Protein AF-A0A6G0VJ66-F1 (afdb_monomer)

Secondary structure (DSSP, 8-state):
---HHHHHHHHHHTTHHHH-HHHHHHHHHHHHHHHHHHHHIIIIIHHHHHHHHHHHHHS-HHHHHHHHHHHHHHHHHHHS-GGG--

Foldseek 3Di:
DPPPVNVVVVVVVVPCCPVPVPVVVVVCCVVCVVVCCVVCVVPVVVVVVVVVVVVVVVCPPVNVVVVVVVVVVVVVVVVDDCVVVD

Structure (mmCIF, N/CA/C/O backbone):
data_AF-A0A6G0VJ66-F1
#
_entry.id   AF-A0A6G0VJ66-F1
#
loop_
_atom_site.group_PDB
_atom_site.id
_atom_site.type_symbol
_atom_site.label_atom_id
_atom_site.label_alt_id
_atom_site.label_comp_id
_atom_site.label_asym_id
_atom_site.label_entity_id
_atom_site.label_seq_id
_atom_site.pdbx_PDB_ins_code
_atom_site.Cartn_x
_atom_site.Cartn_y
_atom_site.Cartn_z
_atom_site.occupancy
_atom_site.B_iso_or_equiv
_atom_site.auth_seq_id
_atom_site.auth_comp_id
_atom_site.auth_asym_id
_atom_site.auth_atom_id
_atom_site.pdbx_PDB_model_num
ATOM 1 N N . MET A 1 1 ? 27.232 5.874 -9.399 1.00 42.75 1 MET A N 1
ATOM 2 C CA . MET A 1 1 ? 25.832 6.308 -9.583 1.00 42.75 1 MET A CA 1
ATOM 3 C C . MET A 1 1 ? 25.426 5.928 -11.001 1.00 42.75 1 MET A C 1
ATOM 5 O O . MET A 1 1 ? 25.463 6.764 -11.888 1.00 42.75 1 MET A O 1
ATOM 9 N N . ALA A 1 2 ? 25.189 4.635 -11.245 1.00 43.66 2 ALA A N 1
ATOM 10 C CA . ALA A 1 2 ? 24.793 4.158 -12.568 1.00 43.66 2 ALA A CA 1
ATOM 11 C C . ALA A 1 2 ? 23.328 4.554 -12.773 1.00 43.66 2 ALA A C 1
ATOM 13 O O . ALA A 1 2 ? 22.427 3.994 -12.150 1.00 43.66 2 ALA A O 1
ATOM 14 N N . THR A 1 3 ? 23.110 5.613 -13.542 1.00 61.62 3 THR A N 1
ATOM 15 C CA . THR A 1 3 ? 21.784 6.099 -13.906 1.00 61.62 3 THR A CA 1
ATOM 16 C C . THR A 1 3 ? 21.063 4.989 -14.667 1.00 61.62 3 THR A C 1
ATOM 18 O O . THR A 1 3 ? 21.621 4.368 -15.559 1.00 61.62 3 THR A O 1
ATOM 21 N N . TYR A 1 4 ? 19.808 4.729 -14.316 1.00 61.09 4 TYR A N 1
ATOM 22 C CA . TYR A 1 4 ? 18.855 3.820 -14.977 1.00 61.09 4 TYR A CA 1
ATOM 23 C C . TYR A 1 4 ? 18.886 3.869 -16.521 1.00 61.09 4 TYR A C 1
ATOM 25 O O . TYR A 1 4 ? 18.560 2.884 -17.181 1.00 61.09 4 TYR A O 1
ATOM 33 N N . LEU A 1 5 ? 19.319 4.996 -17.094 1.00 63.97 5 LEU A N 1
ATOM 34 C CA . LEU A 1 5 ? 19.590 5.185 -18.519 1.00 63.97 5 LEU A CA 1
ATOM 35 C C . LEU A 1 5 ? 20.687 4.260 -19.066 1.00 63.97 5 LEU A C 1
ATOM 37 O O . LEU A 1 5 ? 20.553 3.778 -20.184 1.00 63.97 5 LEU A O 1
ATOM 41 N N . ASP A 1 6 ? 21.738 3.982 -18.296 1.00 70.50 6 ASP A N 1
ATOM 42 C CA . ASP A 1 6 ? 22.856 3.113 -18.684 1.00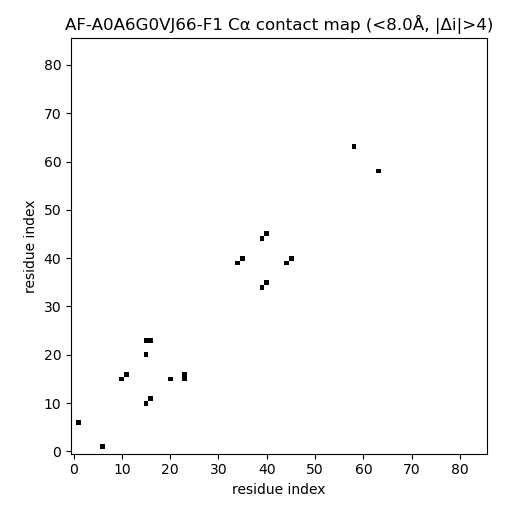 70.50 6 ASP A CA 1
ATOM 43 C C . ASP A 1 6 ? 22.397 1.652 -18.812 1.00 70.50 6 ASP A C 1
ATOM 45 O O . ASP A 1 6 ? 22.673 0.970 -19.796 1.00 70.50 6 ASP A O 1
ATOM 49 N N . ILE A 1 7 ? 21.556 1.213 -17.870 1.00 66.88 7 ILE A N 1
ATOM 50 C CA . ILE A 1 7 ? 20.922 -0.113 -17.879 1.00 66.88 7 ILE A CA 1
ATOM 51 C C . ILE A 1 7 ? 19.961 -0.238 -19.069 1.00 66.88 7 ILE A C 1
ATOM 53 O O . ILE A 1 7 ? 19.940 -1.257 -19.759 1.00 66.88 7 ILE A O 1
ATOM 57 N N . LEU A 1 8 ? 19.178 0.811 -19.340 1.00 63.44 8 LEU A N 1
ATOM 58 C CA . LEU A 1 8 ? 18.211 0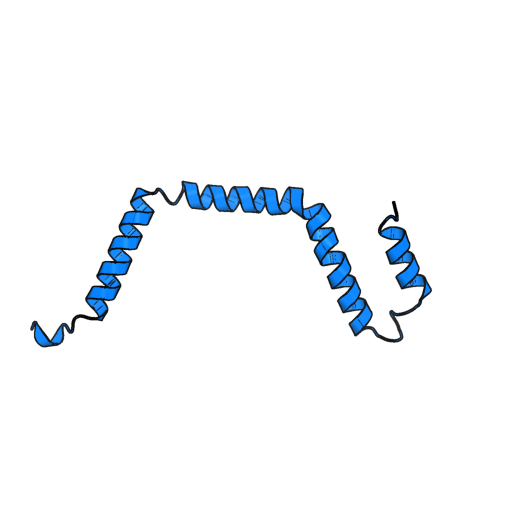.827 -20.437 1.00 63.44 8 LEU A CA 1
ATOM 59 C C . LEU A 1 8 ? 18.898 0.871 -21.813 1.00 63.44 8 LEU A C 1
ATOM 61 O O . LEU A 1 8 ? 18.439 0.215 -22.748 1.00 63.44 8 LEU A O 1
ATOM 65 N N . ASN A 1 9 ? 20.028 1.576 -21.920 1.00 67.31 9 ASN A N 1
ATOM 66 C CA . ASN A 1 9 ? 20.881 1.560 -23.106 1.00 67.31 9 ASN A CA 1
ATOM 67 C C . ASN A 1 9 ? 21.559 0.200 -23.300 1.00 67.31 9 ASN A C 1
ATOM 69 O O . ASN A 1 9 ? 21.567 -0.289 -24.425 1.00 67.31 9 ASN A O 1
ATOM 73 N N . GLY A 1 10 ? 22.014 -0.455 -22.226 1.00 68.50 10 GLY A N 1
ATOM 74 C CA . GLY A 1 10 ? 22.521 -1.829 -22.273 1.00 68.50 10 GLY A CA 1
ATOM 75 C C . GLY A 1 10 ? 21.491 -2.816 -22.833 1.00 68.50 10 GLY A C 1
ATOM 76 O O . GLY A 1 10 ? 21.772 -3.590 -23.739 1.00 68.50 10 GLY A O 1
ATOM 77 N N . ILE A 1 11 ? 20.240 -2.750 -22.374 1.00 65.38 11 ILE A N 1
ATOM 78 C CA . ILE A 1 11 ? 19.167 -3.628 -22.880 1.00 65.38 11 ILE A CA 1
ATOM 79 C C . ILE A 1 11 ? 18.883 -3.380 -24.373 1.00 65.38 11 ILE A C 1
ATOM 81 O O . ILE A 1 11 ? 18.513 -4.304 -25.099 1.00 65.38 11 ILE A O 1
ATOM 85 N N . LYS A 1 12 ? 19.072 -2.142 -24.843 1.00 63.59 12 LYS A N 1
ATOM 86 C CA . LYS A 1 12 ? 18.902 -1.770 -26.250 1.00 63.59 12 LYS A CA 1
ATOM 87 C C . LYS A 1 12 ? 20.075 -2.237 -27.120 1.00 63.59 12 LYS A C 1
ATOM 89 O O . LYS A 1 12 ? 19.835 -2.635 -28.254 1.00 63.59 12 LYS A O 1
ATOM 94 N N . THR A 1 13 ? 21.305 -2.234 -26.601 1.00 60.06 13 THR A N 1
ATOM 95 C CA . THR A 1 13 ? 22.500 -2.707 -27.322 1.00 60.06 13 THR A CA 1
ATOM 96 C C . THR A 1 13 ? 22.579 -4.229 -27.440 1.00 60.06 13 THR A C 1
ATOM 98 O O . THR A 1 13 ? 23.167 -4.713 -28.398 1.00 60.06 13 THR A O 1
ATOM 101 N N . TYR A 1 14 ? 21.962 -4.991 -26.529 1.00 63.25 14 TYR A N 1
ATOM 102 C CA . TYR A 1 14 ? 21.914 -6.461 -26.608 1.00 63.25 14 TYR A CA 1
ATOM 103 C C . TYR A 1 14 ? 20.788 -7.024 -27.501 1.00 63.25 14 TYR A C 1
ATOM 105 O O . TYR A 1 14 ? 20.621 -8.239 -27.545 1.00 63.25 14 TYR A O 1
ATOM 113 N N . GLU A 1 15 ? 19.987 -6.179 -28.171 1.00 60.72 15 GLU A N 1
ATOM 114 C CA . GLU A 1 15 ? 18.878 -6.568 -29.076 1.00 60.72 15 GLU A CA 1
ATOM 115 C C . GLU A 1 15 ? 17.963 -7.697 -28.550 1.00 60.72 15 GLU A C 1
ATOM 117 O O . GLU A 1 15 ? 17.306 -8.428 -29.298 1.00 60.72 15 GLU A O 1
ATOM 122 N N . LEU A 1 16 ? 17.833 -7.804 -27.224 1.00 58.94 16 LEU A N 1
ATOM 123 C CA . LEU A 1 16 ? 17.082 -8.873 -26.559 1.00 58.94 16 LEU A CA 1
ATOM 124 C C . LEU A 1 16 ? 15.576 -8.823 -26.877 1.00 58.94 16 LEU A C 1
ATOM 126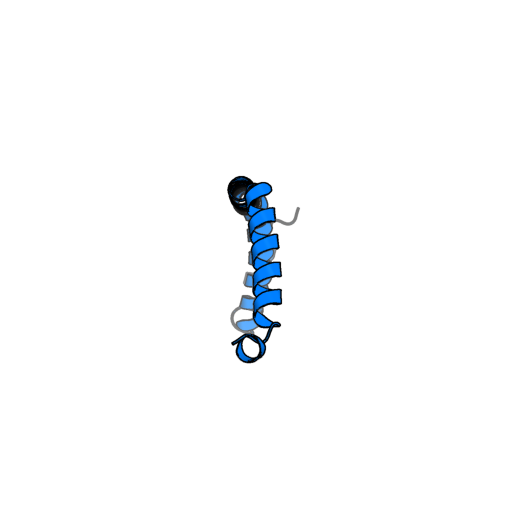 O O . LEU A 1 16 ? 14.843 -9.780 -26.634 1.00 58.94 16 LEU A O 1
ATOM 130 N N . SER A 1 17 ? 15.129 -7.701 -27.452 1.00 58.44 17 SER A N 1
ATOM 131 C CA . SER A 1 17 ? 13.753 -7.440 -27.872 1.00 58.44 17 SER A CA 1
ATOM 132 C C . SER A 1 17 ? 13.291 -8.318 -29.034 1.00 58.44 17 SER A C 1
ATOM 134 O O . SER A 1 17 ? 12.085 -8.497 -29.178 1.00 58.44 17 SER A O 1
ATOM 136 N N . SER A 1 18 ? 14.218 -8.852 -29.838 1.00 58.91 18 SER A N 1
ATOM 137 C CA . SER A 1 18 ? 13.894 -9.712 -30.985 1.00 58.91 18 SER A CA 1
ATOM 138 C C . SER A 1 18 ? 13.971 -11.205 -30.637 1.00 58.91 18 SER A C 1
ATOM 140 O O . SER A 1 18 ? 13.134 -11.990 -31.072 1.00 58.91 18 SER A O 1
ATOM 142 N N . VAL A 1 19 ? 14.932 -11.601 -29.792 1.00 67.38 19 VAL A N 1
ATOM 143 C CA . VAL A 1 19 ? 15.203 -13.022 -29.497 1.00 67.38 19 VAL A CA 1
ATOM 144 C C . VAL A 1 19 ? 14.276 -13.583 -28.409 1.00 67.38 19 VAL A C 1
ATOM 146 O O . VAL A 1 19 ? 13.844 -14.728 -28.509 1.00 67.38 19 VAL A O 1
ATOM 149 N N . TYR A 1 20 ? 13.925 -12.787 -27.387 1.00 64.75 20 TYR A N 1
ATOM 150 C CA . TYR A 1 20 ? 13.062 -13.225 -26.278 1.00 64.75 20 TYR A CA 1
ATOM 151 C C . TYR A 1 20 ? 12.116 -12.106 -25.804 1.00 64.75 20 TYR A C 1
ATOM 153 O O . TYR A 1 20 ? 12.351 -11.485 -24.759 1.00 64.75 20 TYR A O 1
ATOM 161 N N . PRO A 1 21 ? 10.997 -11.865 -26.516 1.00 68.62 21 PRO A N 1
ATOM 162 C CA . PRO A 1 21 ? 10.058 -10.785 -26.192 1.00 68.62 21 PRO A CA 1
ATOM 163 C C . PRO A 1 21 ? 9.475 -10.904 -24.774 1.00 68.62 21 PRO A C 1
ATOM 165 O O . PRO A 1 21 ? 9.330 -9.903 -24.073 1.00 68.62 21 PRO A O 1
ATOM 168 N N . ASN A 1 22 ? 9.232 -12.130 -24.300 1.00 74.94 22 ASN A N 1
ATOM 169 C CA . ASN A 1 22 ? 8.700 -12.389 -22.957 1.00 74.94 22 ASN A CA 1
ATOM 170 C C . ASN A 1 22 ? 9.679 -11.991 -21.844 1.00 74.94 22 ASN A C 1
ATOM 172 O O . ASN A 1 22 ? 9.264 -11.477 -20.806 1.00 74.94 22 ASN A O 1
ATOM 176 N N . LEU A 1 23 ? 10.981 -12.192 -22.062 1.00 76.56 23 LEU A N 1
ATOM 177 C CA . LEU A 1 23 ? 12.006 -11.866 -21.075 1.00 76.56 23 LEU A CA 1
ATOM 178 C C . LEU A 1 23 ? 12.217 -10.352 -20.988 1.00 76.56 23 LEU A C 1
ATOM 180 O O . LEU A 1 23 ? 12.356 -9.819 -19.892 1.00 76.56 23 LEU A O 1
ATOM 184 N N . VAL A 1 24 ? 12.133 -9.640 -22.115 1.00 76.31 24 VAL A N 1
ATOM 185 C CA . VAL A 1 24 ? 12.164 -8.168 -22.137 1.00 76.31 24 VAL A CA 1
ATOM 186 C C . VAL A 1 24 ? 10.950 -7.562 -21.440 1.00 76.31 24 VAL A C 1
ATOM 188 O O . VAL A 1 24 ? 11.099 -6.581 -20.714 1.00 76.31 24 VAL A O 1
ATOM 191 N N . ILE A 1 25 ? 9.760 -8.144 -21.607 1.00 76.69 25 ILE A N 1
ATOM 192 C CA . ILE A 1 25 ? 8.553 -7.713 -20.887 1.00 76.69 25 ILE A CA 1
ATOM 193 C C . ILE A 1 25 ? 8.714 -7.950 -19.381 1.00 76.69 25 ILE A C 1
ATOM 195 O O . ILE A 1 25 ? 8.462 -7.034 -18.599 1.00 76.69 25 ILE A O 1
ATOM 199 N N . ALA A 1 26 ? 9.197 -9.128 -18.973 1.00 78.56 26 ALA A N 1
ATOM 200 C CA . ALA A 1 26 ? 9.454 -9.443 -17.569 1.00 78.56 26 ALA A CA 1
ATOM 201 C C . ALA A 1 26 ? 10.490 -8.495 -16.947 1.00 78.56 26 ALA A C 1
ATOM 203 O O . ALA A 1 26 ? 10.275 -7.990 -15.849 1.00 78.56 26 ALA A O 1
ATOM 204 N N . TYR A 1 27 ? 11.572 -8.185 -17.665 1.00 74.25 27 TYR A N 1
ATOM 205 C CA . TYR A 1 27 ? 12.607 -7.268 -17.189 1.00 74.25 27 TYR A CA 1
ATOM 206 C C . TYR A 1 27 ? 12.129 -5.812 -17.152 1.00 74.25 27 TYR A C 1
ATOM 208 O O . TYR A 1 27 ? 12.462 -5.081 -16.224 1.00 74.25 27 TYR A O 1
ATOM 216 N N . ARG A 1 28 ? 11.304 -5.378 -18.118 1.00 74.75 28 ARG A N 1
ATOM 217 C CA . ARG A 1 28 ? 10.649 -4.060 -18.083 1.00 74.75 28 ARG A CA 1
ATOM 218 C C . ARG A 1 28 ? 9.697 -3.949 -16.907 1.00 74.75 28 ARG A C 1
ATOM 220 O O . ARG A 1 28 ? 9.766 -2.959 -16.203 1.00 74.75 28 ARG A O 1
ATOM 227 N N . LEU A 1 29 ? 8.864 -4.955 -16.654 1.00 78.50 29 LEU A N 1
ATOM 228 C CA . LEU A 1 29 ? 8.025 -5.004 -15.457 1.00 78.50 29 LEU A CA 1
ATOM 229 C C . LEU A 1 29 ? 8.881 -4.967 -14.191 1.00 78.50 29 LEU A C 1
ATOM 231 O O . LEU A 1 29 ? 8.608 -4.159 -13.315 1.00 78.50 29 LEU A O 1
ATOM 235 N N . LEU A 1 30 ? 9.952 -5.760 -14.123 1.00 74.62 30 LEU A N 1
ATOM 236 C CA . LEU A 1 30 ? 10.863 -5.796 -12.980 1.00 74.62 30 LEU A CA 1
ATOM 237 C C . LEU A 1 30 ? 11.640 -4.492 -12.780 1.00 74.62 30 LEU A C 1
ATOM 239 O O . LEU A 1 30 ? 12.048 -4.234 -11.663 1.00 74.62 30 LEU A O 1
ATOM 243 N N . LEU A 1 31 ? 11.862 -3.679 -13.814 1.00 65.44 31 LEU A N 1
ATOM 244 C CA . LEU A 1 31 ? 12.531 -2.379 -13.700 1.00 65.44 31 LEU A CA 1
ATOM 245 C C . LEU A 1 31 ? 11.518 -1.248 -13.454 1.00 65.44 31 LEU A C 1
ATOM 247 O O . LEU A 1 31 ? 11.778 -0.340 -12.671 1.00 65.44 31 LEU A O 1
ATOM 251 N N . THR A 1 32 ? 10.337 -1.325 -14.075 1.00 67.38 32 THR A N 1
ATOM 252 C CA . THR A 1 32 ? 9.227 -0.383 -13.900 1.00 67.38 32 THR A CA 1
ATOM 253 C C . THR A 1 32 ? 8.595 -0.513 -12.517 1.00 67.38 32 THR A C 1
ATOM 255 O O . THR A 1 32 ? 8.294 0.493 -11.897 1.00 67.38 32 THR A O 1
ATOM 258 N N . PHE A 1 33 ? 8.432 -1.720 -11.979 1.00 67.12 33 PHE A N 1
ATOM 259 C CA . PHE A 1 33 ? 7.839 -1.915 -10.657 1.00 67.12 33 PHE A CA 1
ATOM 260 C C . PHE A 1 33 ? 8.650 -1.215 -9.548 1.00 67.12 33 PHE A C 1
ATOM 262 O O . PHE A 1 33 ? 8.083 -0.361 -8.878 1.00 67.12 33 PHE A O 1
ATOM 269 N N . PRO A 1 34 ? 9.970 -1.431 -9.387 1.00 60.59 34 PRO A N 1
ATOM 270 C CA . PRO A 1 34 ? 10.780 -0.714 -8.412 1.00 60.59 34 PRO A CA 1
ATOM 271 C C . PRO A 1 34 ? 11.048 0.746 -8.790 1.00 60.59 34 PRO A C 1
ATOM 273 O O . PRO A 1 34 ? 11.243 1.529 -7.876 1.00 60.59 34 PRO A O 1
ATOM 276 N N . VAL A 1 35 ? 11.035 1.164 -10.067 1.00 61.12 35 VAL A N 1
ATOM 277 C CA . VAL A 1 35 ? 11.205 2.596 -10.420 1.00 61.12 35 VAL A CA 1
ATOM 278 C C . VAL A 1 35 ? 9.918 3.407 -10.224 1.00 61.12 35 VAL A C 1
ATOM 280 O O . VAL A 1 35 ? 9.968 4.576 -9.854 1.00 61.12 35 VAL A O 1
ATOM 283 N N . THR A 1 36 ? 8.747 2.796 -10.425 1.00 57.06 36 THR A N 1
ATOM 284 C CA . THR A 1 36 ? 7.448 3.367 -10.054 1.00 57.06 36 THR A CA 1
ATOM 285 C C . THR A 1 36 ? 7.252 3.303 -8.549 1.00 57.06 36 THR A C 1
ATOM 287 O O . THR A 1 36 ? 6.589 4.180 -8.013 1.00 57.06 36 THR A O 1
ATOM 290 N N . VAL A 1 37 ? 7.855 2.337 -7.852 1.00 56.97 37 VAL A N 1
ATOM 291 C CA . VAL A 1 37 ? 7.981 2.410 -6.396 1.00 56.97 37 VAL A CA 1
ATOM 292 C C . VAL A 1 37 ? 8.937 3.553 -6.043 1.00 56.97 37 VAL A C 1
ATOM 294 O O . VAL A 1 37 ? 8.455 4.450 -5.408 1.00 56.97 37 VAL A O 1
ATOM 297 N N . ALA A 1 38 ? 10.138 3.707 -6.606 1.00 55.53 38 ALA A N 1
ATOM 298 C CA . ALA A 1 38 ? 11.061 4.831 -6.328 1.00 55.53 38 ALA A CA 1
ATOM 299 C C . ALA A 1 38 ? 10.505 6.244 -6.601 1.00 55.53 38 ALA A C 1
ATOM 301 O O . ALA A 1 38 ? 10.802 7.188 -5.880 1.00 55.53 38 ALA A O 1
ATOM 302 N N . SER A 1 39 ? 9.714 6.422 -7.662 1.00 58.50 39 SER A N 1
ATOM 303 C CA . SER A 1 39 ? 9.118 7.722 -8.013 1.00 58.50 39 SER A CA 1
ATOM 304 C C . SER A 1 39 ? 7.694 7.893 -7.477 1.00 58.50 39 SER A C 1
ATOM 306 O O . SER A 1 39 ? 7.210 9.014 -7.316 1.00 58.50 39 SER A O 1
ATOM 308 N N . GLY A 1 40 ? 6.991 6.787 -7.256 1.00 56.34 40 GLY A N 1
ATOM 309 C CA . GLY A 1 40 ? 5.649 6.741 -6.697 1.00 56.34 40 GLY A CA 1
ATOM 310 C C . GLY A 1 40 ? 5.648 6.485 -5.195 1.00 56.34 40 GLY A C 1
ATOM 311 O O . GLY A 1 40 ? 4.599 6.588 -4.584 1.00 56.34 40 GLY A O 1
ATOM 312 N N . GLU A 1 41 ? 6.766 6.195 -4.548 1.00 54.66 41 GLU A N 1
ATOM 313 C CA . GLU A 1 41 ? 6.821 5.965 -3.108 1.00 54.66 41 GLU A CA 1
ATOM 314 C C . GLU A 1 41 ? 6.504 7.264 -2.390 1.00 54.66 41 GLU A C 1
ATOM 316 O O . GLU A 1 41 ? 5.614 7.279 -1.554 1.00 54.66 41 GLU A O 1
ATOM 321 N N . ASP A 1 42 ? 7.043 8.395 -2.826 1.00 60.94 42 ASP A N 1
ATOM 322 C CA . ASP A 1 42 ? 6.667 9.679 -2.237 1.00 60.94 42 ASP A CA 1
ATOM 323 C C . ASP A 1 42 ? 5.201 10.062 -2.523 1.00 60.94 42 ASP A C 1
ATOM 325 O O . ASP A 1 42 ? 4.436 10.400 -1.613 1.00 60.94 42 ASP A O 1
ATOM 329 N N . HIS A 1 43 ? 4.750 9.962 -3.778 1.00 61.12 43 HIS A N 1
ATOM 330 C CA . HIS A 1 43 ? 3.419 10.446 -4.171 1.00 61.12 43 HIS A CA 1
ATOM 331 C C . HIS A 1 43 ? 2.276 9.435 -3.964 1.00 61.12 43 HIS A C 1
ATOM 333 O O . HIS A 1 43 ? 1.200 9.810 -3.489 1.00 61.12 43 HIS A O 1
ATOM 339 N N . LEU A 1 44 ? 2.465 8.163 -4.318 1.00 64.44 44 LEU A N 1
ATOM 340 C CA . LEU A 1 44 ? 1.483 7.083 -4.170 1.00 64.44 44 LEU A CA 1
ATOM 341 C C . LEU A 1 44 ? 1.407 6.595 -2.718 1.00 64.44 44 LEU A C 1
ATOM 343 O O . LEU A 1 44 ? 0.291 6.437 -2.226 1.00 64.44 44 LEU A O 1
ATOM 347 N N . VAL A 1 45 ? 2.527 6.418 -1.993 1.00 66.00 45 VAL A N 1
ATOM 348 C CA . VAL A 1 45 ? 2.462 6.064 -0.554 1.00 66.00 45 VAL A CA 1
ATOM 349 C C . VAL A 1 45 ? 1.907 7.234 0.247 1.00 66.00 45 VAL A C 1
ATOM 351 O O . VAL A 1 45 ? 1.087 7.004 1.134 1.00 66.00 45 VAL A O 1
ATOM 354 N N . GLY A 1 46 ? 2.244 8.482 -0.100 1.00 75.62 46 GLY A N 1
ATOM 355 C CA . GLY A 1 46 ? 1.622 9.671 0.488 1.00 75.62 46 GLY A CA 1
ATOM 356 C C . GLY A 1 46 ? 0.097 9.694 0.309 1.00 75.62 46 GLY A C 1
ATOM 357 O O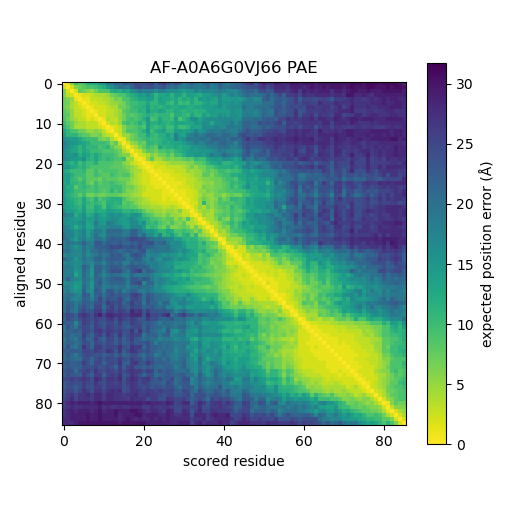 . GLY A 1 46 ? -0.644 9.839 1.286 1.00 75.62 46 GLY A O 1
ATOM 358 N N . LYS A 1 47 ? -0.396 9.459 -0.917 1.00 78.06 47 LYS A N 1
ATOM 359 C CA . LYS A 1 47 ? -1.841 9.363 -1.210 1.00 78.06 47 LYS A CA 1
ATOM 360 C C . LYS A 1 47 ? -2.504 8.171 -0.512 1.00 78.06 47 LYS A C 1
ATOM 362 O O . LYS A 1 47 ? -3.568 8.329 0.079 1.00 78.06 47 LYS A O 1
ATOM 367 N N . LEU A 1 48 ? -1.876 6.996 -0.509 1.00 75.81 48 LEU A N 1
ATOM 368 C CA . LEU A 1 48 ? -2.372 5.806 0.192 1.00 75.81 48 LEU A CA 1
ATOM 369 C C . LEU A 1 48 ? -2.411 6.006 1.710 1.00 75.81 48 LEU A C 1
ATOM 371 O O . LEU A 1 48 ? -3.352 5.560 2.361 1.00 75.81 48 LEU A O 1
ATOM 375 N N . LYS A 1 49 ? -1.420 6.690 2.288 1.00 77.12 49 LYS A N 1
ATOM 376 C CA . LYS A 1 49 ? -1.383 7.048 3.710 1.00 77.12 49 LYS A CA 1
ATOM 377 C C . LYS A 1 49 ? -2.522 8.000 4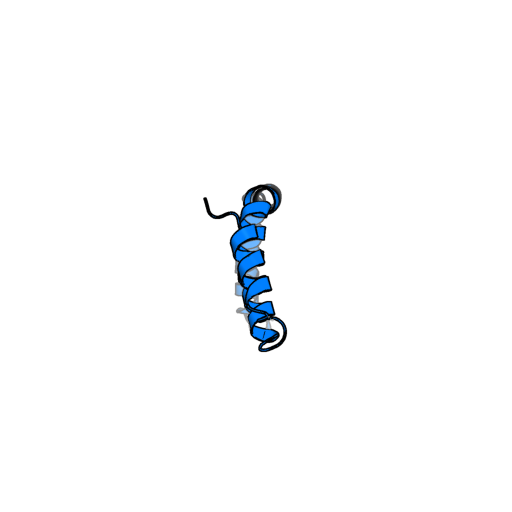.058 1.00 77.12 49 LYS A C 1
ATOM 379 O O . LYS A 1 49 ? -3.173 7.794 5.080 1.00 77.12 49 LYS A O 1
ATOM 384 N N . LEU A 1 50 ? -2.808 8.983 3.203 1.00 81.62 50 LEU A N 1
ATOM 385 C CA . LEU A 1 50 ? -3.956 9.876 3.361 1.00 81.62 50 LEU A CA 1
ATOM 386 C C . LEU A 1 50 ? -5.283 9.105 3.304 1.00 81.62 50 LEU A C 1
ATOM 388 O O . LEU A 1 50 ? -6.096 9.256 4.206 1.00 81.62 50 LEU A O 1
ATOM 392 N N . ILE A 1 51 ? -5.471 8.219 2.321 1.00 82.12 51 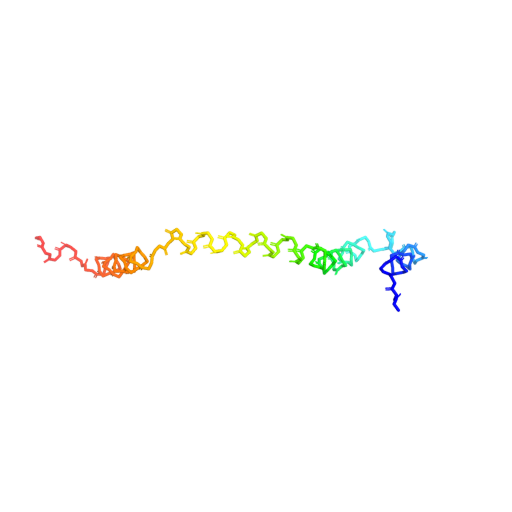ILE A N 1
ATOM 393 C CA . ILE A 1 51 ? -6.681 7.385 2.194 1.00 82.12 51 ILE A CA 1
ATOM 394 C C . ILE A 1 51 ? -6.851 6.464 3.411 1.00 82.12 51 ILE A C 1
ATOM 396 O O . ILE A 1 51 ? -7.933 6.398 3.989 1.00 82.12 51 ILE A O 1
ATOM 400 N N . LYS A 1 52 ? -5.779 5.790 3.852 1.00 80.00 52 LYS A N 1
ATOM 401 C CA . LYS A 1 52 ? -5.784 4.949 5.064 1.00 80.00 52 LYS A CA 1
ATOM 402 C C . LYS A 1 52 ? -6.133 5.753 6.318 1.00 80.00 52 LYS A C 1
ATOM 404 O O . LYS A 1 52 ? -6.842 5.260 7.190 1.00 80.00 52 LYS A O 1
ATOM 409 N N . THR A 1 53 ? -5.634 6.984 6.412 1.00 79.00 53 THR A N 1
ATOM 410 C CA . THR A 1 53 ? -5.898 7.881 7.545 1.00 79.00 53 THR A CA 1
ATOM 411 C C . THR A 1 53 ? -7.337 8.378 7.515 1.00 79.00 53 THR A C 1
ATOM 413 O O . THR A 1 53 ? -7.999 8.321 8.543 1.00 79.00 53 THR A O 1
ATOM 416 N N . TYR A 1 54 ? -7.840 8.762 6.341 1.00 80.00 54 TYR A N 1
ATOM 417 C CA . TYR A 1 54 ? -9.226 9.158 6.117 1.00 80.00 54 TYR A CA 1
ATOM 418 C C . TYR A 1 54 ? -10.199 8.040 6.512 1.00 80.00 54 TYR A C 1
ATOM 420 O O . TYR A 1 54 ? -11.058 8.260 7.362 1.00 80.00 54 TYR A O 1
ATOM 428 N N . LEU A 1 55 ? -10.000 6.813 6.010 1.00 71.25 55 LEU A N 1
ATOM 429 C CA . LEU A 1 55 ? -10.826 5.660 6.390 1.00 71.25 55 LEU A CA 1
ATOM 430 C C . LEU A 1 55 ? -10.789 5.394 7.899 1.00 71.25 55 LEU A C 1
ATOM 432 O O . LEU A 1 55 ? -11.833 5.150 8.497 1.00 71.25 55 LEU A O 1
ATOM 436 N N . ARG A 1 56 ? -9.609 5.476 8.531 1.00 73.69 56 ARG A N 1
ATOM 437 C CA . ARG A 1 56 ? -9.484 5.304 9.985 1.00 73.69 56 ARG A CA 1
ATOM 438 C C . ARG A 1 56 ? -10.137 6.441 10.774 1.00 73.69 56 ARG A C 1
ATOM 440 O O . ARG A 1 56 ? -10.681 6.179 11.835 1.00 73.69 56 ARG A O 1
ATOM 447 N N . SER A 1 57 ? -10.117 7.677 10.276 1.00 66.31 57 SER A N 1
ATOM 448 C CA . SER A 1 57 ? -10.809 8.802 10.919 1.00 66.31 57 SER A CA 1
ATOM 449 C C . SER A 1 57 ? -12.328 8.751 10.740 1.00 66.31 57 SER A C 1
ATOM 451 O O . SER A 1 57 ? -13.060 9.113 11.653 1.00 66.31 57 SER A O 1
ATOM 453 N N . THR A 1 58 ? -12.815 8.266 9.593 1.00 73.06 58 THR A N 1
ATOM 454 C CA . THR A 1 58 ? -14.249 8.056 9.333 1.00 73.06 58 THR A CA 1
ATOM 455 C C . THR A 1 58 ? -14.789 6.841 10.096 1.00 73.06 58 THR A C 1
ATOM 457 O O . THR A 1 58 ? -15.972 6.781 10.439 1.00 73.06 58 THR A O 1
ATOM 460 N N . MET A 1 59 ? -13.930 5.866 10.393 1.00 75.81 59 MET A N 1
ATOM 461 C CA . MET A 1 59 ? -14.238 4.735 11.259 1.00 75.81 59 MET A CA 1
ATOM 462 C C . MET A 1 59 ? -13.880 5.073 12.709 1.00 75.81 59 MET A C 1
ATOM 464 O O . MET A 1 59 ? -12.861 4.639 13.239 1.00 75.81 59 MET A O 1
ATOM 468 N N . THR A 1 60 ? -14.729 5.873 13.354 1.00 79.25 60 THR A N 1
ATOM 469 C CA . THR A 1 60 ? -14.611 6.206 14.779 1.00 79.25 60 THR A CA 1
ATOM 470 C C . THR A 1 60 ? -14.480 4.921 15.616 1.00 79.25 60 THR A C 1
ATOM 472 O O . THR A 1 60 ? -15.185 3.950 15.316 1.00 79.25 60 THR A O 1
ATOM 475 N N . PRO A 1 61 ? -13.640 4.886 16.670 1.00 77.62 61 PRO A N 1
ATOM 476 C CA . PRO A 1 61 ? -13.472 3.703 17.519 1.00 77.62 61 PRO A CA 1
ATOM 477 C C . PRO A 1 61 ? -14.797 3.120 18.029 1.00 77.62 61 PRO A C 1
ATOM 479 O O . PRO A 1 61 ? -14.987 1.912 18.007 1.00 77.62 61 PRO A O 1
ATOM 482 N N . GLU A 1 62 ? -15.751 3.977 18.388 1.00 83.06 62 GLU A N 1
ATOM 483 C CA . GLU A 1 62 ? -17.103 3.589 18.812 1.00 83.06 62 GLU A CA 1
ATOM 484 C C . GLU A 1 62 ? -17.874 2.848 17.710 1.00 83.06 62 GLU A C 1
ATOM 486 O O . GLU A 1 62 ? -18.477 1.806 17.958 1.00 83.06 62 GLU A O 1
ATOM 491 N N . ARG A 1 63 ? -17.803 3.329 16.459 1.00 85.75 63 ARG A N 1
ATOM 492 C CA . ARG A 1 63 ? -18.425 2.647 15.314 1.00 85.75 63 ARG A CA 1
ATOM 493 C C . ARG A 1 63 ? -17.770 1.298 15.037 1.00 85.75 63 ARG A C 1
ATOM 495 O O . ARG A 1 63 ? -18.476 0.354 14.700 1.00 85.7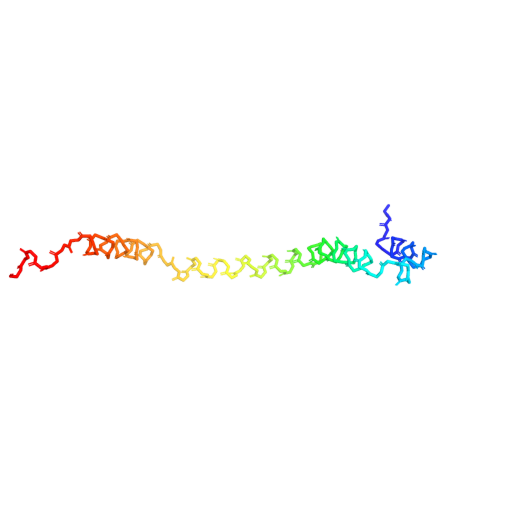5 63 ARG A O 1
ATOM 502 N N . LEU A 1 64 ? -16.447 1.196 15.179 1.00 85.88 64 LEU A N 1
ATOM 503 C CA . LEU A 1 64 ? -15.722 -0.066 15.018 1.00 85.88 64 LEU A CA 1
ATOM 504 C C . LEU A 1 64 ? -16.134 -1.087 16.085 1.00 85.88 64 LEU A C 1
ATOM 506 O O . LEU A 1 64 ? -16.424 -2.230 15.739 1.00 85.88 64 LEU A O 1
ATOM 510 N N . THR A 1 65 ? -16.222 -0.669 17.349 1.00 87.06 65 THR A N 1
ATOM 511 C CA . THR A 1 65 ? -16.690 -1.518 18.453 1.00 87.06 65 THR A CA 1
ATOM 512 C C . THR A 1 65 ? -18.122 -1.991 18.221 1.00 87.06 65 THR A C 1
ATOM 514 O O . THR A 1 65 ? -18.390 -3.184 18.323 1.00 87.06 65 THR A O 1
ATOM 517 N N . ASN A 1 66 ? -19.025 -1.095 17.817 1.00 89.75 66 ASN A N 1
ATOM 518 C CA . ASN A 1 66 ? -20.417 -1.457 17.541 1.00 89.75 66 ASN A CA 1
ATOM 519 C C . ASN A 1 66 ? -20.538 -2.452 16.377 1.00 89.75 66 ASN A C 1
ATOM 521 O O . ASN A 1 66 ? -21.306 -3.403 16.465 1.00 89.75 66 ASN A O 1
ATOM 525 N N . ILE A 1 67 ? -19.754 -2.285 15.306 1.00 89.19 67 ILE A N 1
ATOM 526 C CA . ILE A 1 67 ? -19.719 -3.242 14.186 1.00 89.19 67 ILE A CA 1
ATOM 527 C C . ILE A 1 67 ? -19.146 -4.593 14.633 1.00 89.19 67 ILE A C 1
ATOM 529 O O . ILE A 1 67 ? -19.629 -5.635 14.193 1.00 89.19 67 ILE A O 1
ATOM 533 N N . ALA A 1 68 ? -18.136 -4.598 15.506 1.00 89.56 68 ALA A N 1
ATOM 534 C CA . ALA A 1 68 ? -17.580 -5.830 16.052 1.00 89.56 68 ALA A CA 1
ATOM 535 C C . ALA A 1 68 ? -18.615 -6.589 16.897 1.00 89.56 68 ALA A C 1
ATOM 537 O O . ALA A 1 68 ? -18.782 -7.790 16.694 1.00 89.56 68 ALA A O 1
ATOM 538 N N . ILE A 1 69 ? -19.351 -5.891 17.769 1.00 92.69 69 ILE A N 1
ATOM 539 C CA . ILE A 1 69 ? -20.459 -6.464 18.551 1.00 92.69 69 ILE A CA 1
ATOM 540 C C . ILE A 1 69 ? -21.523 -7.039 17.612 1.00 92.69 69 ILE A C 1
ATOM 542 O O . ILE A 1 69 ? -21.845 -8.218 17.718 1.00 92.69 69 ILE A O 1
ATOM 546 N N . LEU A 1 70 ? -21.975 -6.262 16.623 1.00 91.62 70 LEU A N 1
ATOM 547 C CA . LEU A 1 70 ? -22.984 -6.699 15.655 1.00 91.62 70 LEU A CA 1
ATOM 548 C C . LEU A 1 70 ? -22.536 -7.941 14.864 1.00 91.62 70 LEU A C 1
ATOM 550 O O . LEU A 1 70 ? -23.333 -8.822 14.563 1.00 91.62 70 LEU A O 1
ATOM 554 N N . SER A 1 71 ? -21.248 -8.027 14.522 1.00 92.00 71 SER A N 1
ATOM 555 C CA . SER A 1 71 ? -20.667 -9.182 13.828 1.00 92.00 71 SER A CA 1
ATOM 556 C C . SER A 1 71 ? -20.650 -10.434 14.711 1.00 92.00 71 SER A C 1
ATOM 558 O O . SER A 1 71 ? -20.961 -11.532 14.243 1.00 92.00 71 SER A O 1
ATOM 560 N N . ILE A 1 72 ? -20.334 -10.272 16.000 1.00 89.94 72 ILE A N 1
ATOM 561 C CA . ILE A 1 72 ? -20.370 -11.354 16.993 1.00 89.94 72 ILE A CA 1
ATOM 562 C C . ILE A 1 72 ? -21.809 -11.832 17.201 1.00 89.94 72 ILE A C 1
ATOM 564 O O . ILE A 1 72 ? -22.061 -13.033 17.127 1.00 89.94 72 ILE A O 1
ATOM 568 N N . GLU A 1 73 ? -22.751 -10.911 17.400 1.00 89.75 73 GLU A N 1
ATOM 569 C CA . GLU A 1 73 ? -24.175 -11.215 17.562 1.00 89.75 73 GLU A CA 1
ATOM 570 C C . GLU A 1 73 ? -24.749 -11.891 16.317 1.00 89.75 73 GLU A C 1
ATOM 572 O O . GLU A 1 73 ? -25.435 -12.901 16.438 1.00 89.75 73 GLU A O 1
ATOM 577 N N . ASN A 1 74 ? -24.422 -11.409 15.116 1.00 89.88 74 ASN A N 1
ATOM 578 C CA . ASN A 1 74 ? -24.849 -12.025 13.859 1.00 89.88 74 ASN A CA 1
ATOM 579 C C . ASN A 1 74 ? -24.310 -13.457 13.721 1.00 89.88 74 ASN A C 1
ATOM 581 O O . ASN A 1 74 ? -25.053 -14.375 13.383 1.00 89.88 74 ASN A O 1
ATOM 585 N N . LYS A 1 75 ? -23.033 -13.685 14.049 1.00 87.94 75 LYS A N 1
ATOM 586 C CA . LYS A 1 75 ? -22.453 -15.035 14.053 1.00 87.94 75 LYS A CA 1
ATOM 587 C C . LYS A 1 75 ? -23.137 -15.944 15.078 1.00 87.94 75 LYS A C 1
ATOM 589 O O . LYS A 1 75 ? -23.402 -17.109 14.785 1.00 87.94 75 LYS A O 1
ATOM 594 N N . MET A 1 76 ? -23.423 -15.420 16.268 1.00 83.62 76 MET A N 1
ATOM 595 C CA . MET A 1 76 ? -24.121 -16.161 17.315 1.00 83.62 76 MET A CA 1
ATOM 596 C C . MET A 1 76 ? -25.530 -16.530 16.854 1.00 83.62 76 MET A C 1
ATOM 598 O O . MET A 1 76 ? -25.857 -17.707 16.871 1.00 83.62 76 MET A O 1
ATOM 602 N N . THR A 1 77 ? -26.282 -15.561 16.326 1.00 79.31 77 THR A N 1
ATOM 603 C CA . THR A 1 77 ? -27.628 -15.687 15.733 1.00 79.31 77 THR A CA 1
ATOM 604 C C . THR A 1 77 ? -27.679 -16.769 14.651 1.00 79.31 77 THR A C 1
ATOM 606 O O . THR A 1 77 ? -28.595 -17.574 14.644 1.00 79.31 77 THR A O 1
ATOM 609 N N . GLN A 1 78 ? -26.669 -16.862 13.780 1.00 79.69 78 GLN A N 1
ATOM 610 C CA . GLN A 1 78 ? -26.583 -17.919 12.758 1.00 79.69 78 GLN A CA 1
ATOM 611 C C . GLN A 1 78 ? -26.337 -19.324 13.327 1.00 79.69 78 GLN A C 1
ATOM 613 O O . GLN A 1 78 ? -26.563 -20.313 12.636 1.00 79.69 78 GLN A O 1
ATOM 618 N N . THR A 1 79 ? -25.836 -19.419 14.560 1.00 78.06 79 THR A N 1
ATOM 619 C CA . THR A 1 79 ? -25.546 -20.695 15.233 1.00 78.06 79 THR A CA 1
ATOM 620 C C . THR A 1 79 ? -26.735 -21.172 16.076 1.00 78.06 79 THR A C 1
ATOM 622 O O . THR A 1 79 ? -26.820 -22.355 16.398 1.00 78.06 79 THR A O 1
ATOM 625 N N . ILE A 1 80 ? -27.653 -20.272 16.441 1.00 77.12 80 ILE A N 1
ATOM 626 C CA . ILE A 1 80 ? -28.870 -20.605 17.191 1.00 77.12 80 ILE A CA 1
ATOM 627 C C . ILE A 1 80 ? -29.939 -21.050 16.195 1.00 77.12 80 ILE A C 1
ATOM 629 O O . ILE A 1 80 ? -30.248 -20.337 15.242 1.00 77.12 80 ILE A O 1
ATOM 633 N N . ASN A 1 81 ? -30.498 -22.240 16.400 1.00 66.19 81 ASN A N 1
ATOM 634 C CA . ASN A 1 81 ? -31.567 -22.755 15.557 1.00 66.19 81 ASN A CA 1
ATOM 635 C C . ASN A 1 81 ? -32.905 -22.167 16.033 1.00 66.19 81 ASN A C 1
ATOM 637 O O . ASN A 1 81 ? -33.390 -22.524 17.104 1.00 66.19 81 ASN A O 1
ATOM 641 N N . PHE A 1 82 ? -33.480 -21.240 15.263 1.00 68.50 82 PHE A N 1
ATOM 642 C CA . PHE A 1 82 ? -34.760 -20.589 15.591 1.00 68.50 82 PHE A CA 1
ATOM 643 C C . PHE A 1 82 ? -35.970 -21.529 15.499 1.00 68.50 82 PHE A C 1
ATOM 645 O O . PHE A 1 82 ? -37.045 -21.163 15.962 1.00 68.50 82 PHE A O 1
ATOM 652 N N . ASP A 1 83 ? -35.786 -22.723 14.933 1.00 65.88 83 ASP A N 1
ATOM 653 C CA . ASP A 1 83 ? -36.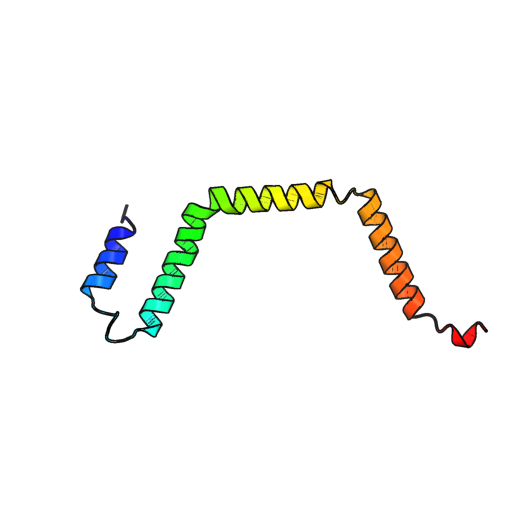801 -23.778 14.835 1.00 65.88 83 ASP A CA 1
ATOM 654 C C . ASP A 1 83 ? -37.098 -24.439 16.197 1.00 65.88 83 ASP A C 1
ATOM 656 O O . ASP A 1 83 ? -38.193 -24.932 16.414 1.00 65.88 83 ASP A O 1
ATOM 660 N N . ASP A 1 84 ? -36.154 -24.388 17.148 1.00 61.59 84 ASP A N 1
ATOM 661 C CA . ASP A 1 84 ? -36.308 -24.967 18.498 1.00 61.59 84 ASP A CA 1
ATOM 662 C C . ASP A 1 84 ? -37.018 -24.004 19.480 1.00 61.59 84 ASP A C 1
ATOM 664 O O . ASP A 1 84 ? -37.341 -24.366 20.610 1.00 61.59 84 ASP A O 1
ATOM 668 N N . VAL A 1 85 ? -37.230 -22.746 19.068 1.00 62.25 85 VAL A N 1
ATOM 669 C CA . VAL A 1 85 ? -37.732 -21.647 19.919 1.00 62.25 85 VAL A CA 1
ATOM 670 C C . VAL A 1 85 ? -39.180 -21.245 19.571 1.00 62.25 85 VAL A C 1
ATOM 672 O O . VAL A 1 85 ? -39.757 -20.416 20.278 1.00 62.25 85 VAL A O 1
ATOM 675 N N . ILE A 1 86 ? -39.790 -21.829 18.527 1.00 49.72 86 ILE A N 1
ATOM 676 C CA . ILE A 1 86 ? -41.191 -21.583 18.120 1.00 49.72 86 ILE A CA 1
ATOM 677 C C . ILE A 1 86 ? -42.049 -22.830 18.330 1.00 49.72 86 ILE A C 1
ATOM 679 O O . ILE A 1 86 ? -41.658 -23.907 17.838 1.00 49.72 86 ILE A O 1
#

Solvent-accessible surface area (backbone atoms only — not comparable to full-atom values): 4980 Å² total; per-residue (Å²): 134,86,53,70,64,58,59,54,49,50,55,60,73,65,53,42,68,76,82,39,54,69,58,45,51,51,51,47,49,62,51,47,53,58,47,49,40,70,66,30,44,68,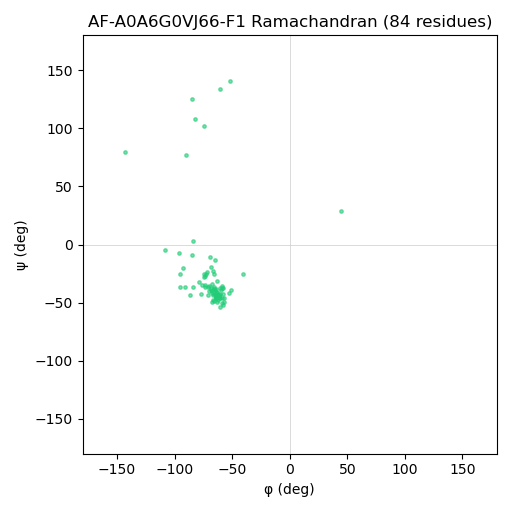57,50,48,49,51,49,49,49,53,55,48,49,55,52,65,73,48,40,70,67,58,51,50,52,52,50,50,52,51,51,50,50,55,49,55,75,71,54,68,70,74,82,76,108

Organism: Aphis craccivora (NCBI:txid307492)

Sequence (86 aa):
MATYLDILNGIKTYELSSVYPNLVIAYRLLLTFPVTVASGEDHLVGKLKLIKTYLRSTMTPERLTNIAILSIENKMTQTINFDDVI

Radius of gyration: 26.18 Å; Cα contacts (8 Å, |Δi|>4): 11; chains: 1; bounding box: 67×35×51 Å

pLDDT: mean 71.4, std 11.41, range [42.75, 92.69]

Mean predicted aligned error: 16.09 Å

InterPro domains:
  IPR008906 HAT, C-terminal dimerisation domain [PF05699] (15-76)